Protein AF-A0AAX2J805-F1 (afdb_monomer_lite)

Radius of gyration: 20.11 Å; chains: 1; bounding box: 38×68×43 Å

Secondary structure (DSSP, 8-state):
----------------S-S-----------SSTT-EEEEE-SSHHHHHHHHHHHHHHHTTTEEEEEEEEEEETTEEEEEEEEEESS-TTEEEEEEEETTEEEEEEEEETT--HHHHHHH-

pLDDT: mean 75.51, std 22.78, range [30.61, 97.5]

Structure (mmCIF, N/CA/C/O backbone):
data_AF-A0AAX2J805-F1
#
_entry.id   AF-A0AAX2J805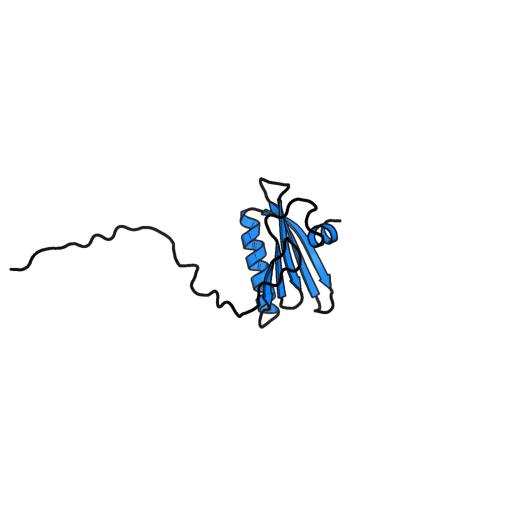-F1
#
loop_
_atom_site.group_PDB
_atom_site.id
_atom_site.type_symbol
_atom_site.label_atom_id
_atom_site.label_alt_id
_atom_site.label_comp_id
_atom_site.label_asym_id
_atom_site.label_entity_id
_atom_site.label_seq_id
_atom_site.pdbx_PDB_ins_code
_atom_site.Cartn_x
_atom_site.Cartn_y
_atom_site.Cartn_z
_atom_site.occupancy
_atom_site.B_iso_or_equiv
_atom_site.auth_seq_id
_atom_site.auth_comp_id
_atom_site.auth_asym_id
_atom_site.auth_atom_id
_atom_site.pdbx_PDB_model_num
ATOM 1 N N . MET A 1 1 ? -26.782 55.949 -29.987 1.00 41.03 1 MET A N 1
ATOM 2 C CA . MET A 1 1 ? -27.355 54.616 -29.685 1.00 41.03 1 MET A CA 1
ATOM 3 C C . MET A 1 1 ? -26.237 53.592 -29.531 1.00 41.03 1 MET A C 1
ATOM 5 O O . MET A 1 1 ? -25.607 53.282 -30.530 1.00 41.03 1 MET A O 1
ATOM 9 N N . LYS A 1 2 ? -26.005 53.066 -28.322 1.00 32.56 2 LYS A N 1
ATOM 10 C CA . LYS A 1 2 ? -25.914 51.624 -28.006 1.00 32.56 2 LYS A CA 1
ATOM 11 C C . LYS A 1 2 ? -25.698 51.462 -26.495 1.00 32.56 2 LYS A C 1
ATOM 13 O O . LYS A 1 2 ? -25.046 52.285 -25.865 1.00 32.56 2 LYS A O 1
ATOM 18 N N . LYS A 1 3 ? -26.407 50.479 -25.945 1.00 34.62 3 LYS A N 1
ATOM 19 C CA . LYS A 1 3 ? -26.693 50.257 -24.526 1.00 34.62 3 LYS A CA 1
ATOM 20 C C . LYS A 1 3 ? -25.531 49.540 -23.821 1.00 34.62 3 LYS A C 1
ATOM 22 O O . LYS A 1 3 ? -24.810 48.771 -24.444 1.00 34.62 3 LYS A O 1
ATOM 27 N N . ILE A 1 4 ? -25.426 49.822 -22.524 1.00 50.12 4 ILE A N 1
ATOM 28 C CA . ILE A 1 4 ? -24.618 49.177 -21.475 1.00 50.12 4 ILE A CA 1
ATOM 29 C C . ILE A 1 4 ? -24.796 47.649 -21.488 1.00 50.12 4 ILE A C 1
ATOM 31 O O . ILE A 1 4 ? -25.906 47.208 -21.764 1.00 50.12 4 ILE A O 1
ATOM 35 N N . ILE A 1 5 ? -23.760 46.886 -21.108 1.00 46.50 5 ILE A N 1
ATOM 36 C CA . ILE A 1 5 ? -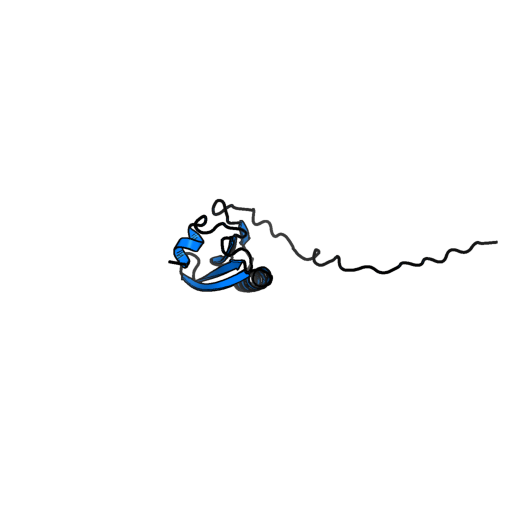23.831 45.781 -20.126 1.00 46.50 5 ILE A CA 1
ATOM 37 C C . ILE A 1 5 ? -22.419 45.544 -19.557 1.00 46.50 5 ILE A C 1
ATOM 39 O O . ILE A 1 5 ? -21.480 45.220 -20.280 1.00 46.50 5 ILE A O 1
ATOM 43 N N . LEU A 1 6 ? -22.297 45.752 -18.244 1.00 36.81 6 LEU A N 1
ATOM 44 C CA . LEU A 1 6 ? -21.196 45.316 -17.387 1.00 36.81 6 LEU A CA 1
ATOM 45 C C . LEU A 1 6 ? -21.335 43.798 -17.186 1.00 36.81 6 LEU A C 1
ATOM 47 O O . LEU A 1 6 ? -22.406 43.357 -16.773 1.00 36.81 6 LEU A O 1
ATOM 51 N N . PHE A 1 7 ? -20.278 43.015 -17.395 1.00 37.38 7 PHE A N 1
ATOM 52 C CA . PHE A 1 7 ? -20.222 41.650 -16.868 1.00 37.38 7 PHE A CA 1
ATOM 53 C C . PHE A 1 7 ? -19.350 41.632 -15.613 1.00 37.38 7 PHE A C 1
ATOM 55 O O . PHE A 1 7 ? -18.124 41.642 -15.677 1.00 37.38 7 PHE A O 1
ATOM 62 N N . PHE A 1 8 ? -20.021 41.622 -14.461 1.00 38.75 8 PHE A N 1
ATOM 63 C CA . PHE A 1 8 ? -19.488 41.036 -13.238 1.00 38.75 8 PHE A CA 1
ATOM 64 C C . PHE A 1 8 ? -19.427 39.521 -13.454 1.00 38.75 8 PHE A C 1
ATOM 66 O O . PHE A 1 8 ? -20.468 38.902 -13.664 1.00 38.75 8 PHE A O 1
ATOM 73 N N . ILE A 1 9 ? -18.242 38.917 -13.368 1.00 49.62 9 ILE A N 1
ATOM 74 C CA . ILE A 1 9 ? -18.138 37.496 -13.033 1.00 49.62 9 ILE A CA 1
ATOM 75 C C . ILE A 1 9 ? -17.437 37.415 -11.684 1.00 49.62 9 ILE A C 1
ATOM 77 O O . ILE A 1 9 ? -16.243 37.665 -11.537 1.00 49.62 9 ILE A O 1
ATOM 81 N N . LEU A 1 10 ? -18.284 37.160 -10.694 1.00 33.56 10 LEU A N 1
ATOM 82 C CA . LEU A 1 10 ? -17.972 36.826 -9.322 1.00 33.56 10 LEU A CA 1
ATOM 83 C C . LEU A 1 10 ? -17.199 35.496 -9.302 1.00 33.56 10 LEU A C 1
ATOM 85 O O . LEU A 1 10 ? -17.523 34.576 -10.051 1.00 33.56 10 LEU A O 1
ATOM 89 N N . ALA A 1 11 ? -16.175 35.427 -8.452 1.00 49.19 11 ALA A N 1
ATOM 90 C CA . ALA A 1 11 ? -15.353 34.250 -8.190 1.00 49.19 11 ALA A CA 1
ATOM 91 C C . ALA A 1 11 ? -16.187 33.001 -7.849 1.00 49.19 11 ALA A C 1
ATOM 93 O O . ALA A 1 11 ? -17.297 33.150 -7.350 1.00 49.19 11 ALA A O 1
ATOM 94 N N . LEU A 1 12 ? -15.610 31.802 -8.035 1.00 35.94 12 LEU A N 1
ATOM 95 C CA . LEU A 1 12 ? -15.581 30.704 -7.049 1.00 35.94 12 LEU A CA 1
ATOM 96 C C . LEU A 1 12 ? -14.830 29.473 -7.617 1.00 35.94 12 LEU A C 1
ATOM 98 O O . LEU A 1 12 ? -15.299 28.805 -8.526 1.00 35.94 12 LEU A O 1
ATOM 102 N N . ASN A 1 13 ? -13.667 29.216 -7.013 1.00 36.34 13 ASN A N 1
ATOM 103 C CA . ASN A 1 13 ? -13.095 27.926 -6.600 1.00 36.34 13 ASN A CA 1
ATOM 104 C C . ASN A 1 13 ? -12.989 26.720 -7.562 1.00 36.34 13 ASN A C 1
ATOM 106 O O . ASN A 1 13 ? -13.970 26.153 -8.023 1.00 36.34 13 ASN A O 1
ATOM 110 N N . PHE A 1 14 ? -11.738 26.243 -7.656 1.00 46.97 14 PHE A N 1
ATOM 111 C CA . PHE A 1 14 ? -11.313 24.838 -7.722 1.00 46.97 14 PHE A CA 1
ATOM 112 C C . PHE A 1 14 ? -12.132 23.899 -8.613 1.00 46.97 14 PHE A C 1
ATOM 114 O O . PHE A 1 14 ? -13.008 23.173 -8.153 1.00 46.97 14 PHE A O 1
ATOM 121 N N . SER A 1 15 ? -11.755 23.800 -9.879 1.00 39.69 15 SER A N 1
ATOM 122 C CA . SER A 1 15 ? -12.042 22.613 -10.686 1.00 39.69 15 SER A CA 1
ATOM 123 C C . SER A 1 15 ? -11.033 22.555 -11.825 1.00 39.69 15 SER A C 1
ATOM 125 O O . SER A 1 15 ? -10.931 23.483 -12.616 1.00 39.69 15 SER A O 1
ATOM 127 N N . GLY A 1 16 ? -10.214 21.504 -11.846 1.00 35.75 16 GLY A N 1
ATOM 128 C CA . GLY A 1 16 ? -9.173 21.356 -12.864 1.00 35.75 16 GLY A CA 1
ATOM 129 C C . GLY A 1 16 ? -8.020 20.416 -12.516 1.00 35.75 16 GLY A C 1
ATOM 130 O O . GLY A 1 16 ? -7.095 20.292 -13.303 1.00 35.75 16 GLY A O 1
ATOM 131 N N . PHE A 1 17 ? -8.046 19.709 -11.380 1.00 38.78 17 PHE A N 1
ATOM 132 C CA . PHE A 1 17 ? -7.201 18.519 -11.190 1.00 38.78 17 PHE A CA 1
ATOM 133 C C . PHE A 1 17 ? -7.868 17.314 -11.877 1.00 38.78 17 PHE A C 1
ATOM 135 O O . PHE A 1 17 ? -8.269 16.354 -11.229 1.00 38.78 17 PHE A O 1
ATOM 142 N N . ALA A 1 18 ? -8.100 17.409 -13.186 1.00 43.72 18 ALA A N 1
ATOM 143 C CA . ALA A 1 18 ? -8.750 16.346 -13.953 1.00 43.72 18 ALA A CA 1
ATOM 144 C C . ALA A 1 18 ? -8.356 16.344 -15.439 1.00 43.72 18 ALA A C 1
ATOM 146 O O . ALA A 1 18 ? -9.163 15.939 -16.265 1.00 43.72 18 ALA A O 1
ATOM 147 N N . GLU A 1 19 ? -7.149 16.800 -15.798 1.00 33.88 19 GLU A N 1
ATOM 148 C CA . GLU A 1 19 ? -6.774 16.895 -17.222 1.00 33.88 19 GLU A CA 1
ATOM 149 C C . GLU A 1 19 ? -5.513 16.133 -17.645 1.00 33.88 19 GLU A C 1
ATOM 151 O O . GLU A 1 19 ? -5.227 16.101 -18.829 1.00 33.88 19 GLU A O 1
ATOM 156 N N . ASN A 1 20 ? -4.815 15.426 -16.746 1.00 33.91 20 ASN A N 1
ATOM 157 C CA . ASN A 1 20 ? -3.651 14.600 -17.122 1.00 33.91 20 ASN A CA 1
ATOM 158 C C . ASN A 1 20 ? -3.678 13.188 -16.507 1.00 33.91 20 ASN A C 1
ATOM 160 O O . ASN A 1 20 ? -2.636 12.630 -16.175 1.00 33.91 20 ASN A O 1
ATOM 164 N N . GLN A 1 21 ? -4.860 12.593 -16.325 1.00 34.50 21 GLN A N 1
ATOM 165 C CA . GLN A 1 21 ? -4.937 11.133 -16.226 1.00 34.50 21 GLN A CA 1
ATOM 166 C C . GLN A 1 21 ? -5.167 10.601 -17.631 1.00 34.50 21 GLN A C 1
ATOM 168 O O . GLN A 1 21 ? -6.296 10.343 -18.038 1.00 34.50 21 GLN A O 1
ATOM 173 N N . GLU A 1 22 ? -4.078 10.482 -18.388 1.00 30.61 22 GLU A N 1
ATOM 174 C CA . GLU A 1 22 ? -4.053 9.566 -19.517 1.00 30.61 22 GLU A CA 1
ATOM 175 C C . GLU A 1 22 ? -4.301 8.174 -18.920 1.00 30.61 22 GLU A C 1
ATOM 177 O O . GLU A 1 22 ? -3.435 7.573 -18.283 1.00 30.61 22 GLU A O 1
ATOM 182 N N . ILE A 1 23 ? -5.551 7.715 -19.000 1.00 37.56 23 ILE A N 1
ATOM 183 C CA . ILE A 1 23 ? -5.917 6.339 -18.688 1.00 37.56 23 ILE A CA 1
ATOM 184 C C . ILE A 1 23 ? -5.287 5.513 -19.806 1.00 37.56 23 ILE A C 1
ATOM 186 O O . ILE A 1 23 ? -5.903 5.274 -20.841 1.00 37.56 23 ILE A O 1
ATOM 190 N N . ILE A 1 24 ? -4.027 5.123 -19.623 1.00 39.12 24 ILE A N 1
ATOM 191 C CA . ILE A 1 24 ? -3.443 4.035 -20.397 1.00 39.12 24 ILE A CA 1
ATOM 192 C C . ILE A 1 24 ? -4.291 2.819 -20.025 1.00 39.12 24 ILE A C 1
ATOM 194 O O . ILE A 1 24 ? -4.346 2.455 -18.851 1.00 39.12 24 ILE A O 1
ATOM 198 N N . GLU A 1 25 ? -5.030 2.276 -20.995 1.00 36.00 25 GLU A N 1
ATOM 199 C CA . GLU A 1 25 ? -5.946 1.141 -20.849 1.00 36.00 25 GLU A CA 1
ATOM 200 C C . GLU A 1 25 ? -5.259 -0.063 -20.177 1.00 36.00 25 GLU A C 1
ATOM 202 O O . GLU A 1 25 ? -4.772 -0.989 -20.818 1.00 36.00 25 GLU A O 1
ATOM 207 N N . GLY A 1 26 ? -5.238 -0.070 -18.850 1.00 35.53 26 GLY A N 1
ATOM 208 C CA . GLY A 1 26 ? -5.029 -1.238 -18.018 1.00 35.53 26 GLY A CA 1
ATOM 209 C C . GLY A 1 26 ? -6.365 -1.532 -17.366 1.00 35.53 26 GLY A C 1
ATOM 210 O O . GLY A 1 26 ? -6.724 -0.881 -16.390 1.00 35.53 26 GLY A O 1
ATOM 211 N N . GLY A 1 27 ? -7.140 -2.442 -17.957 1.00 36.38 27 GLY A N 1
ATOM 212 C CA . GLY A 1 27 ? -8.489 -2.767 -17.503 1.00 36.38 27 GLY A CA 1
ATOM 213 C C . GLY A 1 27 ? -8.573 -3.020 -15.993 1.00 36.38 27 GLY A C 1
ATOM 214 O O . GLY A 1 27 ? -7.642 -3.530 -15.371 1.00 36.38 27 GLY A O 1
ATOM 215 N N . ILE A 1 28 ? -9.720 -2.675 -15.407 1.00 38.50 28 ILE A N 1
ATOM 216 C CA . ILE A 1 28 ? -10.040 -2.954 -14.005 1.00 38.50 28 ILE A CA 1
ATOM 217 C C . ILE A 1 28 ? -10.108 -4.477 -13.832 1.00 38.50 28 ILE A C 1
ATOM 219 O O . ILE A 1 28 ? -11.149 -5.095 -14.053 1.00 38.50 28 ILE A O 1
ATOM 223 N N . VAL A 1 29 ? -8.997 -5.099 -13.448 1.00 39.16 29 VAL A N 1
ATOM 224 C CA . VAL A 1 29 ? -8.978 -6.499 -13.020 1.00 39.16 29 VAL A CA 1
ATOM 225 C C . VAL A 1 29 ? -9.158 -6.501 -11.507 1.00 39.16 29 VAL A C 1
ATOM 227 O O . VAL A 1 29 ? -8.325 -5.976 -10.771 1.00 39.16 29 VAL A O 1
ATOM 230 N N . LYS A 1 30 ? -10.279 -7.052 -11.036 1.00 46.19 30 LYS A N 1
ATOM 231 C CA . LYS A 1 30 ? -10.480 -7.328 -9.609 1.00 46.19 30 LYS A CA 1
ATOM 232 C C . LYS A 1 30 ? -9.505 -8.434 -9.203 1.00 46.19 30 LYS A C 1
ATOM 234 O O . LYS A 1 30 ? -9.598 -9.535 -9.740 1.00 46.19 30 LYS A O 1
ATOM 239 N N . TYR A 1 31 ? -8.570 -8.137 -8.303 1.00 49.44 31 TYR A N 1
ATOM 240 C CA . TYR A 1 31 ? -7.632 -9.135 -7.762 1.00 49.44 31 TYR A CA 1
ATOM 241 C C . TYR A 1 31 ? -8.326 -10.002 -6.692 1.00 49.44 31 TYR A C 1
ATOM 243 O O . TYR A 1 31 ? -8.043 -11.188 -6.556 1.00 49.44 31 TYR A O 1
ATOM 251 N N . ASP A 1 32 ? -9.292 -9.412 -5.982 1.00 57.28 32 ASP A N 1
ATOM 252 C CA . ASP A 1 32 ? -10.255 -10.023 -5.063 1.00 57.28 32 ASP A CA 1
ATOM 253 C C . ASP A 1 32 ? -11.507 -9.113 -4.941 1.00 57.28 32 ASP A C 1
ATOM 255 O O . ASP A 1 32 ? -11.671 -8.157 -5.703 1.00 57.28 32 ASP A O 1
ATOM 259 N N . ASN A 1 33 ? -12.411 -9.391 -3.993 1.00 61.59 33 ASN A N 1
ATOM 260 C CA . ASN A 1 33 ? -13.632 -8.593 -3.790 1.00 61.59 33 ASN A CA 1
ATOM 261 C C . ASN A 1 33 ? -13.380 -7.145 -3.322 1.00 61.59 33 ASN A C 1
ATOM 263 O O . ASN A 1 33 ? -14.316 -6.345 -3.344 1.00 61.59 33 ASN A O 1
ATOM 267 N N . HIS A 1 34 ? -12.153 -6.806 -2.918 1.00 67.69 34 HIS A N 1
ATOM 268 C CA . HIS A 1 34 ? -11.811 -5.563 -2.222 1.00 67.69 34 HIS A CA 1
ATOM 269 C C . HIS A 1 34 ? -10.672 -4.775 -2.883 1.00 67.69 34 HIS A C 1
ATOM 271 O O . HIS A 1 34 ? -10.303 -3.704 -2.399 1.00 67.69 34 HIS A O 1
ATOM 277 N N . SER A 1 35 ? -10.097 -5.296 -3.966 1.00 63.28 35 SER A N 1
ATOM 278 C CA . SER A 1 35 ? -8.917 -4.737 -4.617 1.00 63.28 35 SER A CA 1
ATOM 279 C C . SER A 1 35 ? -9.178 -4.326 -6.058 1.00 63.28 35 SER A C 1
ATOM 281 O O . SER A 1 35 ? -9.929 -4.940 -6.822 1.00 63.28 35 SER A O 1
ATOM 283 N N . HIS A 1 36 ? -8.483 -3.264 -6.428 1.00 68.81 36 HIS A N 1
ATOM 284 C CA . HIS A 1 36 ? -8.515 -2.615 -7.715 1.00 68.81 36 HIS A CA 1
ATOM 285 C C . HIS A 1 36 ? -7.081 -2.481 -8.218 1.00 68.81 36 HIS A C 1
ATOM 287 O O . HIS A 1 36 ? -6.210 -1.921 -7.544 1.00 68.81 36 HIS A O 1
ATOM 293 N N . VAL A 1 37 ? -6.827 -2.977 -9.425 1.00 66.75 37 VAL A N 1
ATOM 294 C CA . VAL A 1 37 ? -5.610 -2.620 -10.155 1.00 66.75 37 VAL A CA 1
ATOM 295 C C . VAL A 1 37 ? -5.752 -1.160 -10.592 1.00 66.75 37 VAL A C 1
ATOM 297 O O . VAL A 1 37 ? -6.686 -0.821 -11.313 1.00 66.75 37 VAL A O 1
ATOM 300 N N . VAL A 1 38 ? -4.848 -0.292 -10.125 1.00 68.56 38 VAL A N 1
ATOM 301 C CA . VAL A 1 38 ? -4.766 1.115 -10.565 1.00 68.56 38 VAL A CA 1
ATOM 302 C C . VAL A 1 38 ? -4.280 1.180 -12.006 1.00 68.56 38 VAL A C 1
ATOM 304 O O . VAL A 1 38 ? -4.738 2.019 -12.771 1.00 68.56 38 VAL A O 1
ATOM 307 N N . GLY A 1 39 ? -3.327 0.316 -12.350 1.00 73.00 39 GLY A N 1
ATOM 308 C CA . GLY A 1 39 ? -2.733 0.256 -13.674 1.00 73.00 39 GLY A CA 1
ATOM 309 C C . GLY A 1 39 ? -1.445 -0.559 -13.705 1.00 73.00 39 GLY A C 1
ATOM 310 O O . GLY A 1 39 ? -0.892 -0.941 -12.666 1.00 73.00 39 GLY A O 1
ATOM 311 N N . ILE A 1 40 ? -0.984 -0.807 -14.928 1.00 83.19 40 ILE A N 1
ATOM 312 C CA . ILE A 1 40 ? 0.341 -1.334 -15.257 1.00 83.19 40 ILE A CA 1
ATOM 313 C C . ILE A 1 40 ? 1.061 -0.212 -16.005 1.00 83.19 40 ILE A C 1
ATOM 315 O O . ILE A 1 40 ? 0.563 0.257 -17.026 1.00 83.19 40 ILE A O 1
ATOM 319 N N . PHE A 1 41 ? 2.196 0.236 -15.481 1.00 83.69 41 PHE A N 1
ATOM 320 C CA . PHE A 1 41 ? 2.881 1.444 -15.949 1.00 83.69 41 PHE A CA 1
ATOM 321 C C . PHE A 1 41 ? 4.027 1.119 -16.905 1.00 83.69 41 PHE A C 1
ATOM 323 O O . PHE A 1 41 ? 4.572 0.012 -16.883 1.00 83.69 41 PHE A O 1
ATOM 330 N N . ALA A 1 42 ? 4.417 2.080 -17.744 1.00 81.31 42 ALA A N 1
ATOM 331 C CA . ALA A 1 42 ? 5.423 1.857 -18.783 1.00 81.31 42 ALA A CA 1
ATOM 332 C C . ALA A 1 42 ? 6.804 1.538 -18.194 1.00 81.31 42 ALA A C 1
ATOM 334 O O . ALA A 1 42 ? 7.590 0.802 -18.791 1.00 81.31 42 ALA A O 1
ATOM 335 N N . SER A 1 43 ? 7.090 2.061 -17.000 1.00 87.62 43 SER A N 1
ATOM 336 C CA . SER A 1 43 ? 8.331 1.792 -16.282 1.00 87.62 43 SER A CA 1
ATOM 337 C C . SER A 1 43 ? 8.097 1.493 -14.806 1.00 87.62 43 SER A C 1
ATOM 339 O O . SER A 1 43 ? 7.087 1.864 -14.202 1.00 87.62 43 SER A O 1
ATOM 341 N N . ARG A 1 44 ? 9.084 0.838 -14.195 1.00 89.12 44 ARG A N 1
ATOM 342 C CA . ARG A 1 44 ? 9.085 0.605 -12.753 1.00 89.12 44 ARG A CA 1
ATOM 343 C C . ARG A 1 44 ? 9.219 1.903 -11.957 1.00 89.12 44 ARG A C 1
ATOM 345 O O . ARG A 1 44 ? 8.581 2.025 -10.918 1.00 89.12 44 ARG A O 1
ATOM 352 N N . ASP A 1 45 ? 10.009 2.861 -12.432 1.00 91.38 45 ASP A N 1
ATOM 353 C CA . ASP A 1 45 ? 10.191 4.145 -11.744 1.00 91.38 45 ASP A CA 1
ATOM 354 C C . ASP A 1 45 ? 8.887 4.947 -11.697 1.00 91.38 45 ASP A C 1
ATOM 356 O O . ASP A 1 45 ? 8.530 5.498 -10.654 1.00 91.38 45 ASP A O 1
ATOM 360 N N . GLU A 1 46 ? 8.127 4.927 -12.793 1.00 89.56 46 GLU A N 1
ATOM 361 C CA . GLU A 1 46 ? 6.780 5.491 -12.849 1.00 89.56 46 GLU A CA 1
ATOM 362 C C . GLU A 1 46 ? 5.852 4.803 -11.840 1.00 89.56 46 GLU A C 1
ATOM 364 O O . GLU A 1 46 ? 5.240 5.476 -11.009 1.00 89.56 46 GLU A O 1
ATOM 369 N N . ALA A 1 47 ? 5.818 3.466 -11.818 1.00 90.38 47 ALA A N 1
ATOM 370 C CA . ALA A 1 47 ? 5.026 2.724 -10.838 1.00 90.38 47 ALA A CA 1
ATOM 371 C C . ALA A 1 47 ? 5.425 3.075 -9.391 1.00 90.38 47 ALA A C 1
ATOM 3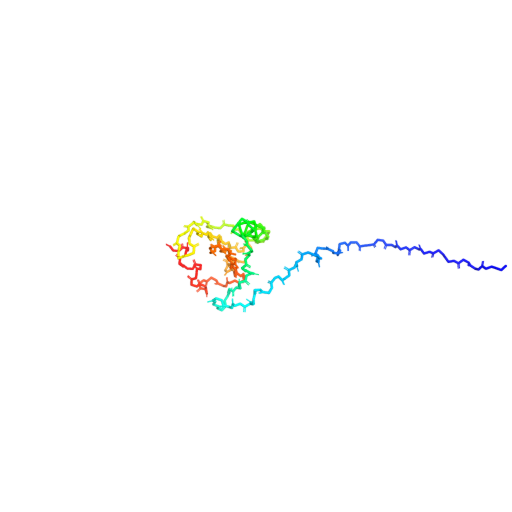73 O O . ALA A 1 47 ? 4.563 3.277 -8.539 1.00 90.38 47 ALA A O 1
ATOM 374 N N . VAL A 1 48 ? 6.722 3.218 -9.098 1.00 94.62 48 VAL A N 1
ATOM 375 C CA . VAL A 1 48 ? 7.216 3.633 -7.773 1.00 94.62 48 VAL A CA 1
ATOM 376 C C . VAL A 1 48 ? 6.714 5.026 -7.392 1.00 94.62 48 VAL A C 1
ATOM 378 O O . VAL A 1 48 ? 6.397 5.248 -6.219 1.00 94.62 48 VAL A O 1
ATOM 381 N N . GLN A 1 49 ? 6.634 5.964 -8.336 1.00 93.25 49 GLN A N 1
ATOM 382 C CA . GLN A 1 49 ? 6.082 7.288 -8.059 1.00 93.25 49 GLN A CA 1
ATOM 383 C C . GLN A 1 49 ? 4.577 7.210 -7.778 1.00 93.25 49 GLN A C 1
ATOM 385 O O . GLN A 1 49 ? 4.133 7.689 -6.737 1.00 93.25 49 GLN A O 1
ATOM 390 N N . ILE A 1 50 ? 3.818 6.491 -8.610 1.00 90.31 50 ILE A N 1
ATOM 391 C CA . ILE A 1 50 ? 2.376 6.292 -8.406 1.00 90.31 50 ILE A CA 1
ATOM 392 C C . ILE A 1 50 ? 2.082 5.592 -7.073 1.00 90.31 50 ILE A C 1
ATOM 394 O O . ILE A 1 50 ? 1.136 5.960 -6.376 1.00 90.31 50 ILE A O 1
ATOM 398 N N . PHE A 1 51 ? 2.904 4.615 -6.677 1.00 94.56 51 PHE A N 1
ATOM 399 C CA . PHE A 1 51 ? 2.818 3.985 -5.361 1.00 94.56 51 PHE A CA 1
ATOM 400 C C . PHE A 1 51 ? 2.892 5.030 -4.240 1.00 94.56 51 PHE A C 1
ATOM 402 O O . PHE A 1 51 ? 2.048 5.032 -3.343 1.00 94.56 51 PHE A O 1
ATOM 409 N N . LYS A 1 52 ? 3.892 5.922 -4.285 1.00 96.06 52 LYS A N 1
ATOM 410 C CA . LYS A 1 52 ? 4.089 6.962 -3.263 1.00 96.06 52 LYS A CA 1
ATOM 411 C C . LYS A 1 52 ? 2.913 7.930 -3.231 1.00 96.06 52 LYS A C 1
ATOM 413 O O . LYS A 1 52 ? 2.368 8.157 -2.155 1.00 96.06 52 LYS A O 1
ATOM 418 N N . ASP A 1 53 ? 2.485 8.412 -4.394 1.00 93.31 53 ASP A N 1
ATOM 419 C CA . ASP A 1 53 ? 1.380 9.365 -4.514 1.00 93.31 53 ASP A CA 1
ATOM 420 C C . ASP A 1 53 ? 0.071 8.769 -3.970 1.00 93.31 53 ASP A C 1
ATOM 422 O O . ASP A 1 53 ? -0.704 9.443 -3.289 1.00 93.31 53 ASP A O 1
ATOM 426 N N . ARG A 1 54 ? -0.174 7.472 -4.211 1.00 91.81 54 ARG A N 1
ATOM 427 C CA . ARG A 1 54 ? -1.344 6.765 -3.669 1.00 91.81 54 ARG A CA 1
ATOM 428 C C . ARG A 1 54 ? -1.267 6.563 -2.162 1.00 91.81 54 ARG A C 1
ATOM 430 O O . ARG A 1 54 ? -2.276 6.767 -1.488 1.00 91.81 54 ARG A O 1
ATOM 437 N N . VAL A 1 55 ? -0.102 6.206 -1.625 1.00 95.06 55 VAL A N 1
ATOM 438 C CA . VAL A 1 55 ? 0.095 6.125 -0.169 1.00 95.06 55 VAL A CA 1
ATOM 439 C C . VAL A 1 55 ? -0.136 7.489 0.480 1.00 95.06 55 VAL A C 1
ATOM 441 O O . VAL A 1 55 ? -0.856 7.569 1.473 1.00 95.06 55 VAL A O 1
ATOM 444 N N . GLU A 1 56 ? 0.409 8.563 -0.093 1.00 95.94 56 GLU A N 1
ATOM 445 C CA . GLU A 1 56 ? 0.219 9.930 0.403 1.00 95.94 56 GLU A CA 1
ATOM 446 C C . GLU A 1 56 ? -1.252 10.360 0.346 1.00 95.94 56 GLU A C 1
ATOM 448 O O . GLU A 1 56 ? -1.773 10.933 1.304 1.00 95.94 56 GLU A O 1
ATOM 453 N N . TYR A 1 57 ? -1.949 10.032 -0.744 1.00 91.88 57 TYR A N 1
ATOM 454 C CA . TYR A 1 57 ? -3.378 10.292 -0.876 1.00 91.88 57 TYR A CA 1
ATOM 455 C C . TYR A 1 57 ? -4.186 9.631 0.251 1.00 91.88 57 TYR A C 1
ATOM 457 O O . TYR A 1 57 ? -4.949 10.320 0.929 1.00 91.88 57 TYR A O 1
ATOM 465 N N . PHE A 1 58 ? -3.990 8.330 0.500 1.00 92.19 58 PHE A N 1
ATOM 466 C CA . PHE A 1 58 ? -4.703 7.631 1.575 1.00 92.19 58 PHE A CA 1
ATOM 467 C C . PHE A 1 58 ? -4.276 8.096 2.967 1.00 92.19 58 PHE A C 1
ATOM 469 O O . 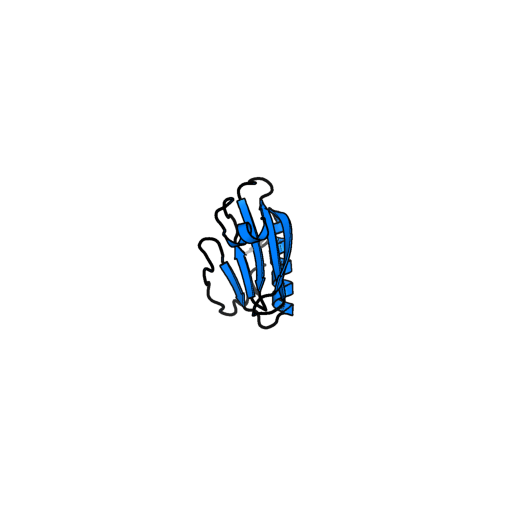PHE A 1 58 ? -5.109 8.158 3.868 1.00 92.19 58 PHE A O 1
ATOM 476 N N . ALA A 1 59 ? -3.022 8.512 3.146 1.00 94.19 59 ALA A N 1
ATOM 477 C CA . ALA A 1 59 ? -2.527 9.036 4.416 1.00 94.19 59 ALA A CA 1
ATOM 478 C C . ALA A 1 59 ? -3.223 10.340 4.871 1.00 94.19 59 ALA A C 1
ATOM 480 O O . ALA A 1 59 ? -3.021 10.780 6.006 1.00 94.19 59 ALA A O 1
ATOM 481 N N . LYS A 1 60 ? -4.074 10.962 4.041 1.00 94.69 60 LYS A N 1
ATOM 482 C CA . LYS A 1 60 ? -4.937 12.088 4.447 1.00 94.69 60 LYS A CA 1
ATOM 483 C C . LYS A 1 60 ? -6.050 11.672 5.411 1.00 94.69 60 LYS A C 1
ATOM 485 O O . LYS A 1 60 ? -6.382 12.441 6.306 1.00 94.69 60 LYS A O 1
ATOM 490 N N . GLU A 1 61 ? -6.557 10.449 5.293 1.00 94.00 61 GLU A N 1
ATOM 491 C CA . GLU A 1 61 ? -7.683 9.931 6.098 1.00 94.00 61 GLU A CA 1
ATOM 492 C C . GLU A 1 61 ? -7.311 8.672 6.899 1.00 94.00 61 GLU A C 1
ATOM 494 O O . GLU A 1 61 ? -7.922 8.361 7.925 1.00 94.00 61 GLU A O 1
ATOM 499 N N . TYR A 1 62 ? -6.262 7.974 6.469 1.00 95.44 62 TYR A N 1
ATOM 500 C CA . TYR A 1 62 ? -5.773 6.736 7.054 1.00 95.44 62 TYR A CA 1
ATOM 501 C C . TYR A 1 62 ? -4.405 6.947 7.711 1.00 95.44 62 TYR A C 1
ATOM 503 O O . TYR A 1 62 ? -3.644 7.858 7.384 1.00 95.44 62 TYR A O 1
ATOM 511 N N . GLU A 1 63 ? -4.087 6.087 8.665 1.00 96.75 63 GLU A N 1
ATOM 512 C CA . GLU A 1 63 ? -2.815 6.018 9.368 1.00 96.75 63 GLU A CA 1
ATOM 513 C C . GLU A 1 63 ? -2.022 4.814 8.862 1.00 96.75 63 GLU A C 1
ATOM 515 O O . GLU A 1 63 ? -2.550 3.705 8.810 1.00 96.75 63 GLU A O 1
ATOM 520 N N . ILE A 1 64 ? -0.759 5.023 8.481 1.00 96.88 64 ILE A N 1
ATOM 521 C CA . ILE A 1 64 ? 0.123 3.937 8.044 1.00 96.88 64 ILE A CA 1
ATOM 522 C C . ILE A 1 64 ? 0.453 3.063 9.252 1.00 96.88 64 ILE A C 1
ATOM 524 O O . ILE A 1 64 ? 1.070 3.537 10.202 1.00 96.88 64 ILE A O 1
ATOM 528 N N . VAL A 1 65 ? 0.101 1.781 9.180 1.00 95.62 65 VAL A N 1
ATOM 529 C CA . VAL A 1 65 ? 0.379 0.817 10.257 1.00 95.62 65 VAL A CA 1
ATOM 530 C C . VAL A 1 65 ? 1.522 -0.123 9.914 1.00 95.62 65 VAL A C 1
ATOM 532 O O . VAL A 1 65 ? 2.264 -0.547 10.796 1.00 95.62 65 VAL A O 1
ATOM 535 N N . LYS A 1 66 ? 1.701 -0.439 8.628 1.00 95.31 66 LYS A N 1
ATOM 536 C CA . LYS A 1 66 ? 2.780 -1.315 8.181 1.00 95.31 66 LYS A CA 1
ATOM 537 C C . LYS A 1 66 ? 3.224 -0.958 6.773 1.00 95.31 66 LYS A C 1
ATOM 539 O O . LYS A 1 66 ? 2.421 -0.589 5.920 1.00 95.31 66 LYS A O 1
ATOM 544 N N . SER A 1 67 ? 4.525 -1.042 6.533 1.00 96.50 67 SER A N 1
ATOM 545 C CA . SER A 1 67 ? 5.118 -0.932 5.202 1.00 96.50 67 SER A CA 1
ATOM 546 C C . SER A 1 67 ? 6.215 -1.970 5.073 1.00 96.50 67 SER A C 1
ATOM 548 O O . SER 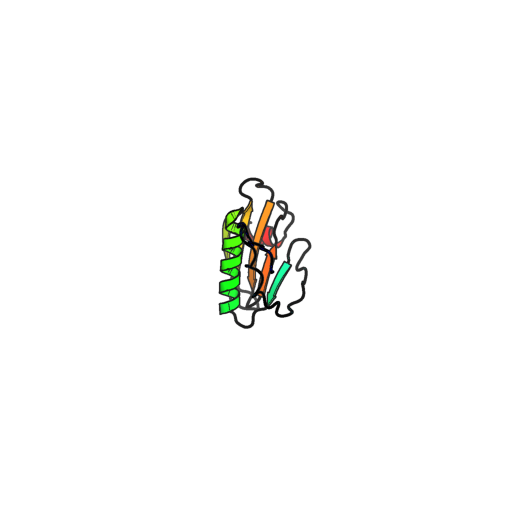A 1 67 ? 7.176 -1.944 5.837 1.00 96.50 67 SER A O 1
ATOM 550 N N . GLU A 1 68 ? 6.072 -2.872 4.112 1.00 95.62 68 GLU A N 1
ATOM 551 C CA . GLU A 1 68 ? 6.943 -4.034 3.971 1.00 95.62 68 GLU A CA 1
ATOM 552 C C . GLU A 1 68 ? 7.358 -4.219 2.510 1.00 95.62 68 GLU A C 1
ATOM 554 O O . GLU A 1 68 ? 6.588 -3.945 1.586 1.00 95.62 68 GLU A O 1
ATOM 559 N N . LYS A 1 69 ? 8.603 -4.652 2.303 1.00 95.81 69 LYS A N 1
ATOM 560 C CA . LYS A 1 69 ? 9.096 -5.085 0.995 1.00 95.81 69 LYS A CA 1
ATOM 561 C C . LYS A 1 69 ? 8.922 -6.592 0.871 1.00 95.81 69 LYS A C 1
ATOM 563 O O . LYS A 1 69 ? 9.131 -7.309 1.840 1.00 95.81 69 LYS A O 1
ATOM 568 N N . PHE A 1 70 ? 8.611 -7.063 -0.325 1.00 91.06 70 PHE A N 1
ATOM 569 C CA . PHE A 1 70 ? 8.563 -8.490 -0.635 1.00 91.06 70 PHE A CA 1
ATOM 570 C C . PHE A 1 70 ? 9.273 -8.757 -1.961 1.00 91.06 70 PHE A C 1
ATOM 572 O O . PHE A 1 70 ? 9.636 -7.826 -2.676 1.00 91.06 70 PHE A O 1
ATOM 579 N N . THR A 1 71 ? 9.479 -10.025 -2.291 1.00 89.56 71 THR A N 1
ATOM 580 C CA . THR A 1 71 ? 10.006 -10.440 -3.592 1.00 89.56 71 THR A CA 1
ATOM 581 C C . THR A 1 71 ? 9.059 -11.472 -4.181 1.00 89.56 71 THR A C 1
ATOM 583 O O . THR A 1 71 ? 8.657 -12.400 -3.478 1.00 89.56 71 THR A O 1
ATOM 586 N N . ASP A 1 72 ? 8.689 -11.298 -5.443 1.00 78.88 72 ASP A N 1
ATOM 587 C CA . ASP A 1 72 ? 7.870 -12.234 -6.209 1.00 78.88 72 ASP A CA 1
ATOM 588 C C . ASP A 1 72 ? 8.490 -12.496 -7.595 1.00 78.88 72 ASP A C 1
ATOM 590 O O . ASP A 1 72 ? 9.630 -12.113 -7.873 1.00 78.88 72 ASP A O 1
ATOM 594 N 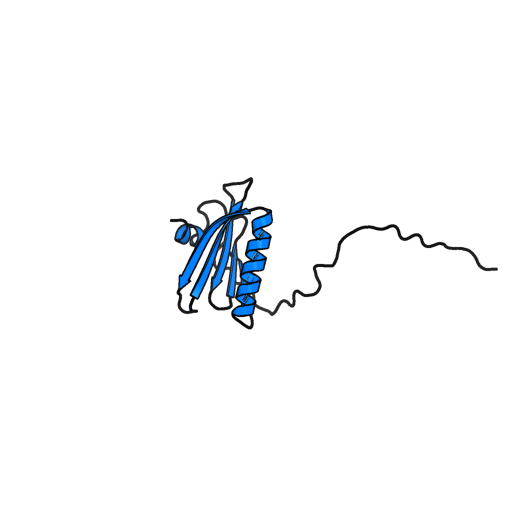N . GLU A 1 73 ? 7.748 -13.175 -8.469 1.00 81.06 73 GLU A N 1
ATOM 595 C CA . GLU A 1 73 ? 8.152 -13.454 -9.854 1.00 81.06 73 GLU A CA 1
ATOM 596 C C . GLU A 1 73 ? 8.385 -12.189 -10.704 1.00 81.06 73 GLU A C 1
ATOM 598 O O . GLU A 1 73 ? 9.101 -12.243 -11.703 1.00 81.06 73 GLU A O 1
ATOM 603 N N . ASN A 1 74 ? 7.841 -11.045 -10.282 1.00 79.00 74 ASN A N 1
ATOM 604 C CA . ASN A 1 74 ? 7.989 -9.736 -10.918 1.00 79.00 74 ASN A CA 1
ATOM 605 C C . ASN A 1 74 ? 9.114 -8.897 -10.275 1.00 79.00 74 ASN A C 1
ATOM 607 O O . ASN A 1 74 ? 9.309 -7.731 -10.638 1.00 79.00 74 ASN A O 1
ATOM 611 N N . GLY A 1 75 ? 9.869 -9.475 -9.334 1.00 85.81 75 GLY A N 1
ATOM 612 C CA . GLY A 1 75 ? 11.005 -8.857 -8.658 1.00 85.81 75 GLY A CA 1
ATOM 613 C C . GLY A 1 75 ? 10.653 -8.286 -7.286 1.00 85.81 75 GLY A C 1
ATOM 614 O O . GLY A 1 75 ? 9.836 -8.826 -6.546 1.00 85.81 75 GLY A O 1
ATOM 615 N N . GLU A 1 76 ? 11.328 -7.205 -6.889 1.00 92.44 76 GLU A N 1
ATOM 616 C CA . GLU A 1 76 ? 11.031 -6.558 -5.609 1.00 92.44 76 GLU A CA 1
ATOM 617 C C . GLU A 1 76 ? 9.670 -5.851 -5.658 1.00 92.44 76 GLU A C 1
ATOM 619 O O . GLU A 1 76 ? 9.404 -5.015 -6.525 1.00 92.44 76 GLU A O 1
ATOM 624 N N . GLY A 1 77 ? 8.828 -6.113 -4.676 1.00 94.00 77 GLY A N 1
ATOM 625 C CA . GLY A 1 77 ? 7.573 -5.424 -4.451 1.00 94.00 77 GLY A CA 1
ATOM 626 C C . GLY A 1 77 ? 7.560 -4.668 -3.130 1.00 94.00 77 GLY A C 1
ATOM 627 O O . GLY A 1 77 ? 8.464 -4.775 -2.292 1.00 94.00 77 GLY A O 1
ATOM 628 N N . LYS A 1 78 ? 6.515 -3.868 -2.942 1.00 96.38 78 LYS A N 1
ATOM 629 C CA . LYS A 1 78 ? 6.280 -3.137 -1.696 1.00 96.38 78 LYS A CA 1
ATOM 630 C C . LYS A 1 78 ? 4.794 -3.062 -1.411 1.00 96.38 78 LYS A C 1
ATOM 632 O O . LYS A 1 78 ? 4.020 -2.768 -2.310 1.00 96.38 78 LYS A O 1
ATOM 637 N N . ILE A 1 79 ? 4.405 -3.271 -0.163 1.00 95.44 79 ILE A N 1
ATOM 638 C CA . ILE A 1 79 ? 3.041 -3.045 0.307 1.00 95.44 79 ILE A CA 1
ATOM 639 C C . ILE A 1 79 ? 3.055 -2.049 1.461 1.00 95.44 79 ILE A C 1
ATOM 641 O O . ILE A 1 79 ? 3.929 -2.092 2.328 1.00 95.44 79 ILE A O 1
ATOM 645 N N . THR A 1 80 ? 2.084 -1.145 1.468 1.00 97.50 80 THR A N 1
ATOM 646 C CA . THR A 1 80 ? 1.785 -0.261 2.591 1.00 97.50 80 THR A CA 1
ATOM 647 C C . THR A 1 80 ? 0.336 -0.478 2.992 1.00 97.50 80 THR A C 1
ATOM 649 O O . THR A 1 80 ? -0.559 -0.374 2.158 1.00 97.50 80 THR A O 1
ATOM 652 N N . ILE A 1 81 ? 0.118 -0.784 4.268 1.00 95.25 81 ILE A N 1
ATOM 653 C CA . ILE A 1 81 ? -1.196 -1.007 4.870 1.00 95.25 81 ILE A CA 1
ATOM 654 C C . ILE A 1 81 ? -1.505 0.177 5.769 1.00 95.25 81 ILE A C 1
ATOM 656 O O . ILE A 1 81 ? -0.650 0.623 6.546 1.00 95.25 81 ILE A O 1
ATOM 660 N N . LEU A 1 82 ? -2.729 0.679 5.652 1.00 95.88 82 LEU A N 1
ATOM 661 C CA . LEU A 1 82 ? -3.221 1.800 6.426 1.00 95.88 82 LEU A CA 1
ATOM 662 C C . LEU A 1 82 ? -4.583 1.471 7.052 1.00 95.88 82 LEU A C 1
ATOM 664 O O . LEU A 1 82 ? -5.378 0.719 6.489 1.00 95.88 82 LEU A O 1
ATOM 668 N N . ILE A 1 83 ? -4.856 2.057 8.215 1.00 94.50 83 ILE A N 1
ATOM 669 C CA . ILE A 1 83 ? -6.132 1.930 8.936 1.00 94.50 83 ILE A CA 1
ATOM 670 C C . ILE A 1 83 ? -6.776 3.309 9.030 1.00 94.50 83 ILE A C 1
ATOM 672 O O . ILE A 1 83 ? -6.098 4.292 9.330 1.00 94.50 83 ILE A O 1
ATOM 676 N N . HIS A 1 84 ? -8.077 3.407 8.769 1.00 95.44 84 HIS A N 1
ATOM 677 C CA . HIS A 1 84 ? -8.789 4.679 8.808 1.00 95.44 84 HIS A CA 1
ATOM 678 C C . HIS A 1 84 ? -8.679 5.292 10.212 1.00 95.44 84 HIS A C 1
ATOM 680 O O . HIS A 1 84 ? -8.827 4.606 11.224 1.00 95.44 84 HIS A O 1
ATOM 686 N N . ARG A 1 85 ? -8.409 6.600 10.304 1.00 94.00 85 ARG A N 1
ATOM 687 C CA . ARG A 1 85 ? -8.139 7.251 11.601 1.00 94.00 85 ARG A CA 1
ATOM 688 C C . ARG A 1 85 ? -9.321 7.186 12.564 1.00 94.00 85 ARG A C 1
ATOM 690 O O . ARG A 1 85 ? -9.124 6.895 13.737 1.00 94.00 85 ARG A O 1
ATOM 697 N N . GLU A 1 86 ? -10.525 7.436 12.058 1.00 94.06 86 GLU A N 1
ATOM 698 C CA . GLU A 1 86 ? -11.754 7.444 12.864 1.00 94.06 86 GLU A CA 1
ATOM 699 C C . GLU A 1 86 ? -12.453 6.075 12.933 1.00 94.06 86 GLU A C 1
ATOM 701 O O . GLU A 1 86 ? -12.849 5.635 14.008 1.00 94.06 86 GLU A O 1
ATOM 706 N N . LYS A 1 87 ? -12.585 5.380 11.798 1.00 92.69 87 LYS A N 1
ATOM 707 C CA . LYS A 1 87 ? -13.264 4.085 11.673 1.00 92.69 87 LYS A CA 1
ATOM 708 C C . LYS A 1 87 ? -12.244 2.950 11.663 1.00 92.69 87 LYS A C 1
ATOM 710 O O . LYS A 1 87 ? -11.860 2.475 10.604 1.00 92.69 87 LYS A O 1
ATOM 715 N N . LYS A 1 88 ? -11.726 2.577 12.834 1.00 87.00 88 LYS A N 1
ATOM 716 C CA . LYS A 1 88 ? -10.585 1.644 12.958 1.00 87.00 88 LYS A CA 1
ATOM 717 C C . LYS A 1 88 ? -10.837 0.244 12.374 1.00 87.00 88 LYS A C 1
ATOM 719 O O . LYS A 1 88 ? -9.878 -0.471 12.105 1.00 87.00 88 LYS A O 1
ATOM 724 N N . ASP A 1 89 ? -12.095 -0.110 12.142 1.00 88.81 89 ASP A N 1
ATOM 725 C CA . ASP A 1 89 ? -12.538 -1.312 11.438 1.00 88.81 89 ASP A CA 1
ATOM 726 C C . ASP A 1 89 ? -12.359 -1.231 9.912 1.00 88.81 89 ASP A C 1
ATOM 728 O O . ASP A 1 89 ? -12.482 -2.245 9.237 1.00 88.81 89 ASP A O 1
ATOM 732 N N . LEU A 1 90 ? -12.065 -0.052 9.354 1.00 90.62 90 LEU A N 1
ATOM 733 C CA . LEU A 1 90 ? -11.822 0.148 7.929 1.00 90.62 90 LEU A CA 1
ATOM 734 C C . LEU A 1 90 ? -10.331 0.264 7.623 1.00 90.62 90 LEU A C 1
ATOM 736 O O . LEU A 1 90 ? -9.595 1.069 8.198 1.00 90.62 90 LEU A O 1
ATOM 740 N N . GLN A 1 91 ? -9.901 -0.511 6.640 1.00 91.69 91 GLN A N 1
ATOM 741 C CA . GLN A 1 91 ? -8.516 -0.678 6.238 1.00 91.69 91 GLN A CA 1
ATOM 742 C C . GLN A 1 91 ? -8.356 -0.382 4.746 1.00 91.69 91 GLN A C 1
ATOM 744 O O . GLN A 1 91 ? -9.300 -0.447 3.950 1.00 91.69 91 GLN A O 1
ATOM 749 N N . CYS A 1 92 ? -7.136 -0.043 4.356 1.00 91.62 92 CYS A N 1
ATOM 750 C CA . CYS A 1 92 ? -6.741 0.044 2.963 1.00 91.62 92 CYS A CA 1
ATOM 751 C C . CYS A 1 92 ? -5.301 -0.442 2.791 1.00 91.62 92 CYS A C 1
ATOM 753 O O . CYS A 1 92 ? -4.518 -0.508 3.743 1.00 91.62 92 CYS A O 1
ATOM 755 N N . PHE A 1 93 ? -4.943 -0.799 1.565 1.00 93.69 93 PHE A N 1
ATOM 756 C CA . PHE A 1 93 ? -3.563 -1.094 1.210 1.00 93.69 93 PHE A CA 1
ATOM 757 C C . PHE A 1 93 ? -3.223 -0.511 -0.155 1.00 93.69 93 PHE A C 1
ATOM 759 O O . PHE A 1 93 ? -4.093 -0.356 -1.009 1.00 93.69 93 PHE A O 1
ATOM 766 N N . VAL A 1 94 ? -1.941 -0.231 -0.361 1.00 94.69 94 VAL A N 1
ATOM 767 C CA . VAL A 1 94 ? -1.344 0.075 -1.664 1.00 94.69 94 VAL A CA 1
ATOM 768 C C . VAL A 1 94 ? -0.179 -0.883 -1.861 1.00 94.69 94 VAL A C 1
ATOM 770 O O . VAL A 1 94 ? 0.636 -1.057 -0.955 1.00 94.69 94 VAL A O 1
ATOM 773 N N . MET A 1 95 ? -0.098 -1.514 -3.024 1.00 94.00 95 MET A N 1
ATOM 774 C CA . MET A 1 95 ? 0.878 -2.547 -3.346 1.00 94.00 95 MET A CA 1
ATOM 775 C C . MET A 1 95 ? 1.500 -2.289 -4.718 1.00 94.00 95 MET A C 1
ATOM 777 O O . MET A 1 95 ? 0.806 -1.984 -5.684 1.00 94.00 95 MET A O 1
ATOM 781 N N . LEU A 1 96 ? 2.822 -2.406 -4.773 1.00 94.25 96 LEU A N 1
ATOM 782 C CA . LEU A 1 96 ? 3.653 -2.376 -5.967 1.00 94.25 96 LEU A CA 1
ATOM 783 C C . LEU A 1 96 ? 4.152 -3.796 -6.242 1.00 94.25 96 LEU A C 1
ATOM 785 O O . LEU A 1 96 ? 4.889 -4.345 -5.423 1.00 94.25 96 LEU A O 1
ATOM 789 N N . GLU A 1 97 ? 3.799 -4.338 -7.405 1.00 91.00 97 GLU A N 1
ATOM 790 C CA . GLU A 1 97 ? 4.274 -5.623 -7.940 1.00 91.00 97 GLU A CA 1
ATOM 791 C C . GLU A 1 97 ? 4.894 -5.376 -9.324 1.00 91.00 97 GLU A C 1
ATOM 793 O O . GLU A 1 97 ? 4.181 -5.054 -10.274 1.00 91.00 97 GLU A O 1
ATOM 798 N N . GLY A 1 98 ? 6.219 -5.470 -9.470 1.00 89.25 98 GLY A N 1
ATOM 799 C CA . GLY A 1 98 ? 6.883 -5.119 -10.733 1.00 89.25 98 GLY A CA 1
ATOM 800 C C . GLY A 1 98 ? 6.655 -3.650 -11.130 1.00 89.25 98 GLY A C 1
ATOM 801 O O . GLY A 1 98 ? 7.190 -2.747 -10.485 1.00 89.25 98 GLY A O 1
ATOM 802 N N . ASN A 1 99 ? 5.883 -3.417 -12.194 1.00 88.75 99 ASN A N 1
ATOM 803 C CA . ASN A 1 99 ? 5.407 -2.108 -12.674 1.00 88.75 99 ASN A CA 1
ATOM 804 C C . ASN A 1 99 ? 3.882 -1.927 -12.507 1.00 88.75 99 ASN A C 1
ATOM 806 O O . ASN A 1 99 ? 3.289 -1.038 -13.116 1.00 88.75 99 ASN A O 1
ATOM 810 N N . LYS A 1 100 ? 3.231 -2.778 -11.713 1.00 89.06 100 LYS A N 1
ATOM 811 C CA . LYS A 1 100 ? 1.788 -2.773 -11.456 1.00 89.06 100 LYS A CA 1
ATOM 812 C C . LYS A 1 100 ? 1.503 -2.164 -10.091 1.00 89.06 100 LYS A C 1
ATOM 814 O O . LYS A 1 100 ? 2.183 -2.492 -9.116 1.00 89.06 100 LYS A O 1
ATOM 819 N N . ILE A 1 101 ? 0.465 -1.332 -10.013 1.00 88.75 101 ILE A N 1
ATOM 820 C CA . ILE A 1 101 ? -0.056 -0.816 -8.743 1.00 88.75 101 ILE A CA 1
ATOM 821 C C . ILE A 1 101 ? -1.436 -1.393 -8.475 1.00 88.75 101 ILE A C 1
ATOM 823 O O . ILE A 1 101 ? -2.345 -1.288 -9.299 1.00 88.75 101 ILE A O 1
ATOM 827 N N . ILE A 1 102 ? -1.589 -1.964 -7.287 1.00 88.69 102 ILE A N 1
ATOM 828 C CA . ILE A 1 102 ? -2.836 -2.512 -6.761 1.00 88.69 102 ILE A CA 1
ATOM 829 C C . ILE A 1 102 ? -3.176 -1.735 -5.495 1.00 88.69 102 ILE A C 1
ATOM 831 O O . ILE A 1 102 ? -2.296 -1.434 -4.689 1.00 88.69 102 ILE A O 1
ATOM 835 N N . TYR A 1 103 ? -4.445 -1.415 -5.292 1.00 88.00 103 TYR A N 1
ATOM 836 C CA . TYR A 1 103 ? -4.911 -0.912 -4.007 1.00 88.00 103 TYR A CA 1
ATOM 837 C C . TYR A 1 103 ? -6.266 -1.502 -3.659 1.00 88.00 103 TYR A C 1
ATOM 839 O O . TYR A 1 103 ? -7.014 -1.934 -4.529 1.00 88.00 103 TYR A O 1
ATOM 847 N N . GLY A 1 104 ? -6.609 -1.466 -2.386 1.00 87.44 104 GLY A N 1
ATOM 848 C CA . GLY A 1 104 ? -7.979 -1.651 -1.933 1.00 87.44 104 GLY A CA 1
ATOM 849 C C . GLY A 1 104 ? -8.252 -0.675 -0.804 1.00 87.44 104 GLY A C 1
ATOM 850 O O . GLY A 1 104 ? -7.343 -0.375 -0.031 1.00 87.44 104 GLY A O 1
ATOM 851 N N . ASN A 1 105 ? -9.462 -0.129 -0.728 1.00 86.81 105 ASN A N 1
ATOM 852 C CA . ASN A 1 105 ? -9.859 0.840 0.293 1.00 86.81 105 ASN A CA 1
ATOM 853 C C . ASN A 1 105 ? -11.244 0.521 0.850 1.00 86.81 105 ASN A C 1
ATOM 855 O O . ASN A 1 105 ? -12.001 -0.217 0.228 1.00 86.81 105 ASN A O 1
ATOM 859 N N . MET A 1 106 ? -11.574 1.103 2.010 1.00 87.12 106 MET A N 1
ATOM 860 C CA . MET A 1 106 ? -12.846 0.849 2.703 1.00 87.12 106 MET A CA 1
ATOM 861 C C . MET A 1 106 ? -13.080 -0.649 2.971 1.00 87.12 106 MET A C 1
ATOM 863 O O . MET A 1 106 ? -14.198 -1.142 2.863 1.00 87.12 106 MET A O 1
ATOM 867 N N . ILE A 1 107 ? -12.009 -1.374 3.296 1.00 88.00 107 ILE A N 1
ATOM 868 C CA . ILE A 1 107 ? -12.032 -2.814 3.548 1.00 88.00 107 ILE A CA 1
ATOM 869 C C . ILE A 1 107 ? -12.329 -3.032 5.025 1.00 88.00 107 ILE A C 1
ATOM 871 O O . ILE A 1 107 ? -11.568 -2.557 5.864 1.00 88.00 107 ILE A O 1
ATOM 875 N N . SER A 1 108 ? -13.389 -3.758 5.355 1.00 88.19 108 SER A N 1
ATOM 876 C CA . SER A 1 108 ? -13.651 -4.133 6.743 1.00 88.19 108 SER A CA 1
ATOM 877 C C . SER A 1 108 ? -12.556 -5.057 7.295 1.00 88.19 108 SER A C 1
ATOM 879 O O . SER A 1 108 ? -11.948 -5.854 6.573 1.00 88.19 108 SER A O 1
ATOM 881 N N . GLU A 1 109 ? -12.265 -4.926 8.586 1.00 83.00 109 GLU A N 1
ATOM 882 C CA . GLU A 1 109 ? -11.224 -5.692 9.262 1.00 83.00 109 GLU A CA 1
ATOM 883 C C . GLU A 1 109 ? -11.444 -7.193 9.067 1.00 83.00 109 GLU A C 1
ATOM 885 O O . GLU A 1 109 ? -12.500 -7.745 9.363 1.00 83.00 109 GLU A O 1
ATOM 890 N N . GLY A 1 110 ? -10.416 -7.870 8.563 1.00 80.19 110 GLY A N 1
ATOM 891 C CA . GLY A 1 110 ? -10.498 -9.300 8.313 1.00 80.19 110 GLY A CA 1
ATOM 892 C C . GLY A 1 110 ? -11.205 -9.687 7.007 1.00 80.19 110 GLY A C 1
ATOM 893 O O . GLY A 1 110 ? -11.331 -10.884 6.750 1.00 80.19 110 GLY A O 1
ATOM 894 N N . ASP A 1 111 ? -11.557 -8.749 6.130 1.00 82.38 111 ASP A N 1
ATOM 895 C CA . ASP A 1 111 ? -12.217 -9.084 4.857 1.00 82.38 111 ASP A CA 1
ATOM 896 C C . ASP A 1 111 ? -11.259 -9.175 3.657 1.00 82.38 111 ASP A C 1
ATOM 898 O O . ASP A 1 111 ? -11.631 -9.672 2.593 1.00 82.38 111 ASP A O 1
ATOM 902 N N . CYS A 1 112 ? -9.987 -8.792 3.817 1.00 83.62 112 CYS A N 1
ATOM 903 C CA . CYS A 1 112 ? -8.970 -8.921 2.767 1.00 83.62 112 CYS A CA 1
ATOM 904 C C . CYS A 1 112 ? -7.840 -9.883 3.156 1.00 83.62 112 CYS A C 1
ATOM 906 O O . CYS A 1 112 ? -7.141 -9.699 4.156 1.00 83.62 112 CYS A O 1
ATOM 908 N N . ALA A 1 113 ? -7.625 -10.906 2.322 1.00 83.38 113 ALA A N 1
ATOM 909 C CA . ALA A 1 113 ? -6.573 -11.902 2.517 1.00 83.38 113 ALA A CA 1
ATOM 910 C C . ALA A 1 113 ? -5.160 -11.310 2.370 1.00 83.38 113 ALA A C 1
ATOM 912 O O . ALA A 1 113 ? -4.256 -11.726 3.093 1.00 83.38 113 ALA A O 1
ATOM 913 N N . ILE A 1 114 ? -4.977 -10.320 1.486 1.00 85.00 114 ILE A N 1
ATOM 914 C CA . ILE A 1 114 ? -3.698 -9.613 1.320 1.00 85.00 114 ILE A CA 1
ATOM 915 C C . ILE A 1 114 ? -3.337 -8.911 2.628 1.00 85.00 114 ILE A C 1
ATOM 917 O O . ILE A 1 114 ? -2.268 -9.157 3.178 1.00 85.00 114 ILE A O 1
ATOM 921 N N . ILE A 1 115 ? -4.246 -8.104 3.179 1.00 86.94 115 ILE A N 1
ATOM 922 C CA . ILE A 1 115 ? -3.996 -7.409 4.447 1.00 86.94 115 ILE A CA 1
ATOM 923 C C . ILE A 1 115 ? -3.688 -8.413 5.565 1.00 86.94 115 ILE A C 1
ATOM 925 O O . ILE A 1 115 ? -2.688 -8.249 6.258 1.00 86.94 115 ILE A O 1
ATOM 929 N N . LYS A 1 116 ? -4.468 -9.497 5.693 1.00 88.06 116 LYS A N 1
ATOM 930 C CA . LYS A 1 116 ? -4.202 -10.559 6.684 1.00 88.06 116 LYS A CA 1
ATOM 931 C C . LYS A 1 116 ? -2.809 -11.165 6.551 1.00 88.06 116 LYS A C 1
ATOM 933 O O . LYS A 1 116 ? -2.147 -11.375 7.560 1.00 88.06 116 LYS A O 1
ATOM 938 N N . LYS A 1 117 ? -2.372 -11.460 5.323 1.00 88.06 117 LYS A N 1
ATOM 939 C CA . LYS A 1 117 ? -1.054 -12.051 5.050 1.00 88.06 117 LYS A CA 1
ATOM 940 C C . LYS A 1 117 ? 0.081 -11.169 5.565 1.00 88.06 117 LYS A C 1
ATOM 942 O O . LYS A 1 117 ? 1.088 -11.697 6.009 1.00 88.06 117 LYS A O 1
ATOM 947 N N . TYR A 1 118 ? -0.076 -9.854 5.455 1.00 87.75 118 TYR A N 1
ATOM 948 C CA . TYR A 1 118 ? 0.978 -8.899 5.774 1.00 87.75 118 TYR A CA 1
ATOM 949 C C . TYR A 1 118 ? 0.810 -8.236 7.143 1.00 87.75 118 TYR A C 1
ATOM 951 O O . TYR A 1 118 ? 1.757 -7.603 7.579 1.00 87.75 118 TYR A O 1
ATOM 959 N N . LEU A 1 119 ? -0.328 -8.329 7.834 1.00 85.50 119 LEU A N 1
ATOM 960 C CA . LEU A 1 119 ? -0.463 -7.848 9.220 1.00 85.50 119 LEU A CA 1
ATOM 961 C C . LEU A 1 119 ? -0.142 -8.914 10.275 1.00 85.50 119 LEU A C 1
ATOM 963 O O . LEU A 1 119 ? 0.278 -8.537 11.368 1.00 85.50 119 LEU A O 1
ATOM 967 N N . ASN A 1 120 ? -0.325 -10.197 9.952 1.00 75.62 120 ASN A N 1
ATOM 968 C CA . ASN A 1 120 ? 0.098 -11.320 10.796 1.00 75.62 120 ASN A CA 1
ATOM 969 C C . ASN A 1 120 ? 1.602 -11.591 10.666 1.00 75.62 120 ASN A C 1
ATOM 971 O O . ASN A 1 120 ? 2.166 -12.144 11.634 1.00 75.62 120 ASN A O 1
#

Sequence (120 aa):
MKKIILFFILALNFSGFAENQEIIEGGIVKYDNHSHVVGIFASRDEAVQIFKDRVEYFAKEYEIVKSEKFTDENGEGKITILIHREKKDLQCFVMLEGNKIIYGNMISEGDCAIIKKYLN

Organism: NCBI:txid861

Foldseek 3Di:
DDDDDDDDDDDDDDDDPPDPPPPPPPDFDPPDPFKTWPHQDPAQVVLVVVLVVVVVVCVVFWAWDDKDWDQDPLGIKIKTKTAGPPHRQWIKMWMGRNRIIMMGGRAGHPRDPVCVVRVD